Protein AF-A0A7X8CN40-F1 (afdb_monomer_lite)

Radius of gyration: 16.89 Å; chains: 1; bounding box: 25×34×48 Å

Sequence (60 aa):
MQVSSELSDFKTSDDFSIFVVSDGTGKTAYLAVQAALAQFDLPRVKILRFDHVKNKEEIF

Foldseek 3Di:
DDPDPDPPPPPCPQEAEAEQEELAFSPVVVVVVVVVPVVDPGGHYHYHYDYNPDDVVSVD

pLDDT: mean 80.62, std 20.12, range [35.91, 98.25]

Structure (mmCIF, N/CA/C/O backbone):
data_AF-A0A7X8CN40-F1
#
_entry.id   AF-A0A7X8CN40-F1
#
loop_
_atom_site.group_PDB
_atom_site.id
_atom_site.type_symbol
_atom_site.label_atom_id
_atom_site.label_alt_id
_atom_site.label_comp_id
_atom_site.label_asym_id
_atom_site.label_entity_id
_atom_site.label_seq_id
_atom_site.pdbx_PDB_ins_code
_atom_site.Cartn_x
_atom_site.Cartn_y
_atom_site.Cartn_z
_atom_site.occupancy
_atom_site.B_iso_or_equiv
_atom_site.auth_seq_id
_atom_site.auth_comp_id
_atom_site.auth_asym_id
_atom_site.auth_atom_id
_atom_site.pdbx_PDB_model_num
ATOM 1 N N . MET A 1 1 ? 8.205 27.559 37.370 1.00 38.28 1 MET A N 1
ATOM 2 C CA . MET A 1 1 ? 8.792 26.763 36.272 1.00 38.28 1 MET A CA 1
ATOM 3 C C . MET A 1 1 ? 7.635 26.050 35.596 1.00 38.28 1 MET A C 1
ATOM 5 O O . MET A 1 1 ? 7.108 25.109 36.166 1.00 38.28 1 MET A O 1
ATOM 9 N N . GLN A 1 2 ? 7.145 26.585 34.483 1.00 35.91 2 GLN A N 1
ATOM 10 C CA . GLN A 1 2 ? 5.964 26.070 33.793 1.00 35.91 2 GLN A CA 1
ATOM 11 C C . GLN A 1 2 ? 6.337 25.978 32.315 1.00 35.91 2 GLN A C 1
ATOM 13 O O . GLN A 1 2 ? 6.304 26.968 31.594 1.00 35.91 2 GLN A O 1
ATOM 18 N N . VAL A 1 3 ? 6.824 24.803 31.918 1.00 43.34 3 VAL A N 1
ATOM 19 C CA . VAL A 1 3 ? 7.118 24.459 30.525 1.00 43.34 3 VAL A CA 1
ATOM 20 C C . VAL A 1 3 ? 5.995 23.534 30.083 1.00 43.34 3 VAL A C 1
ATOM 22 O O . VAL A 1 3 ? 6.052 22.324 30.267 1.00 43.34 3 VAL A O 1
ATOM 25 N N . SER A 1 4 ? 4.912 24.126 29.598 1.00 48.91 4 SER A N 1
ATOM 26 C CA . SER A 1 4 ? 3.779 23.403 29.022 1.00 48.91 4 SER A CA 1
ATOM 27 C C . SER A 1 4 ? 3.124 24.311 27.988 1.00 48.91 4 SER A C 1
ATOM 29 O O . SER A 1 4 ? 2.076 24.896 28.245 1.00 48.91 4 SER A O 1
ATOM 31 N N . SER A 1 5 ? 3.815 24.535 26.869 1.00 49.62 5 SER A N 1
ATOM 32 C CA . SER A 1 5 ? 3.340 25.425 25.801 1.00 49.62 5 SER A CA 1
ATOM 33 C C . SER A 1 5 ? 3.995 25.132 24.440 1.00 49.62 5 SER A C 1
ATOM 35 O O . SER A 1 5 ? 4.156 26.042 23.638 1.00 49.62 5 SER A O 1
ATOM 37 N N . GLU A 1 6 ? 4.402 23.889 24.156 1.00 43.88 6 GLU A N 1
ATOM 38 C CA . GLU A 1 6 ? 4.949 23.538 22.824 1.00 43.88 6 GLU A CA 1
ATOM 39 C C . GLU A 1 6 ? 4.270 22.332 22.154 1.00 43.88 6 GLU A C 1
ATOM 41 O O . GLU A 1 6 ? 4.729 21.849 21.127 1.00 43.88 6 GLU A O 1
ATOM 46 N N . LEU A 1 7 ? 3.142 21.849 22.688 1.00 50.03 7 LEU A N 1
ATOM 47 C CA . LEU A 1 7 ? 2.394 20.727 22.093 1.00 50.03 7 LEU A CA 1
ATOM 48 C C . LEU A 1 7 ? 0.984 21.107 21.615 1.00 50.03 7 LEU A C 1
ATOM 50 O O . LEU A 1 7 ? 0.263 20.251 21.115 1.00 50.03 7 LEU A O 1
ATOM 54 N N . SER A 1 8 ? 0.574 22.371 21.755 1.00 43.72 8 SER A N 1
ATOM 55 C CA . SER A 1 8 ? -0.813 22.802 21.520 1.00 43.72 8 SER A CA 1
ATOM 56 C C . SER A 1 8 ? -1.121 23.312 20.108 1.00 43.72 8 SER A C 1
ATOM 58 O O . SER A 1 8 ? -2.269 23.657 19.861 1.00 43.72 8 SER A O 1
ATOM 60 N N . ASP A 1 9 ? -0.153 23.326 19.183 1.00 43.78 9 ASP A N 1
ATOM 61 C CA . ASP A 1 9 ? -0.331 23.928 17.847 1.00 43.78 9 ASP A CA 1
ATOM 62 C C . ASP A 1 9 ? -0.125 22.967 16.662 1.00 43.78 9 ASP A C 1
ATOM 64 O O . ASP A 1 9 ? -0.043 23.400 15.510 1.00 43.78 9 ASP A O 1
ATOM 68 N N . PHE A 1 10 ? -0.151 21.648 16.884 1.00 47.34 10 PHE A N 1
ATOM 69 C CA . PHE A 1 10 ? -0.499 20.745 15.785 1.00 47.34 10 PHE A CA 1
ATOM 70 C C . PHE A 1 10 ? -2.003 20.864 15.550 1.00 47.34 10 PHE A C 1
ATOM 72 O O . PHE A 1 10 ? -2.795 20.116 16.113 1.00 47.34 10 PHE A O 1
ATOM 79 N N . LYS A 1 11 ? -2.401 21.832 14.715 1.00 46.41 11 LYS A N 1
ATOM 80 C CA . LYS A 1 11 ? -3.686 21.780 14.014 1.00 46.41 11 LYS A CA 1
ATOM 81 C C . LYS A 1 11 ? -3.747 20.426 13.316 1.00 46.41 11 LYS A C 1
ATOM 83 O O . LYS A 1 11 ? -3.124 20.234 12.273 1.00 46.41 11 LYS A O 1
ATOM 88 N N . THR A 1 12 ? -4.450 19.493 13.936 1.00 51.56 12 THR A N 1
ATOM 89 C CA . THR A 1 12 ? -4.740 18.155 13.451 1.00 51.56 12 THR A CA 1
ATOM 90 C C . THR A 1 12 ? -5.528 18.280 12.154 1.00 51.56 12 THR A C 1
ATOM 92 O O . THR A 1 12 ? -6.752 18.338 12.116 1.00 51.56 12 THR A O 1
ATOM 95 N N . SER A 1 13 ? -4.806 18.378 11.044 1.00 50.94 13 SER A N 1
ATOM 96 C CA . SER A 1 13 ? -5.303 17.860 9.781 1.00 50.94 13 SER A CA 1
ATOM 97 C C . SER A 1 13 ? -5.287 16.342 9.946 1.00 50.94 13 SER A C 1
ATOM 99 O O . SER A 1 13 ? -4.291 15.710 9.613 1.00 50.94 13 SER A O 1
ATOM 101 N N . ASP A 1 14 ? -6.343 15.787 10.548 1.00 55.81 14 ASP A N 1
ATOM 102 C CA . ASP A 1 14 ? -6.504 14.385 10.992 1.00 55.81 14 ASP A CA 1
ATOM 103 C C . ASP A 1 14 ? -6.448 13.321 9.871 1.00 55.81 14 ASP A C 1
ATOM 105 O O . ASP A 1 14 ? -6.854 12.177 10.070 1.00 55.81 14 ASP A O 1
ATOM 109 N N . ASP A 1 15 ? -5.935 13.670 8.693 1.00 71.44 15 ASP A N 1
ATOM 110 C CA . ASP A 1 15 ? -5.801 12.776 7.551 1.00 71.44 15 ASP A CA 1
ATOM 111 C C . ASP A 1 15 ? -4.341 12.314 7.423 1.00 71.44 15 ASP A C 1
ATOM 113 O O . ASP A 1 15 ? -3.507 12.938 6.759 1.00 71.44 15 ASP A O 1
ATOM 117 N N . PHE A 1 16 ? -4.017 11.184 8.053 1.00 84.75 16 PHE A N 1
ATOM 118 C CA . PHE A 1 16 ? -2.716 10.540 7.870 1.00 84.75 16 PHE A CA 1
ATOM 119 C C . PHE A 1 16 ? -2.661 9.856 6.503 1.00 84.75 16 PHE A C 1
ATOM 121 O O . PHE A 1 16 ? -3.618 9.210 6.076 1.00 84.75 16 PHE A O 1
ATOM 128 N N . SER A 1 17 ? -1.530 9.967 5.806 1.00 90.56 17 SER A N 1
ATOM 129 C CA . SER A 1 17 ? -1.331 9.311 4.510 1.00 90.56 17 SER A CA 1
ATOM 130 C C . SER A 1 17 ? -0.264 8.225 4.595 1.00 90.56 17 SER A C 1
ATOM 132 O O . SER A 1 17 ? 0.838 8.470 5.077 1.00 90.56 17 SER A O 1
ATOM 134 N N . ILE A 1 18 ? -0.586 7.032 4.093 1.00 93.56 18 ILE A N 1
ATOM 135 C CA . ILE A 1 18 ? 0.357 5.925 3.906 1.00 93.56 18 ILE A CA 1
ATOM 136 C C . ILE A 1 18 ? 0.618 5.766 2.413 1.00 93.56 18 ILE A C 1
ATOM 138 O O . ILE A 1 18 ? -0.314 5.589 1.626 1.00 93.56 18 ILE A O 1
ATOM 142 N N . PHE A 1 19 ? 1.890 5.784 2.031 1.00 95.19 19 PHE A N 1
ATOM 143 C CA . PHE A 1 19 ? 2.317 5.580 0.654 1.00 95.19 19 PHE A CA 1
ATOM 144 C C . PHE A 1 19 ? 2.816 4.149 0.464 1.00 95.19 19 PHE A C 1
ATOM 146 O O . PHE A 1 19 ? 3.722 3.690 1.155 1.00 95.19 19 PHE A O 1
ATOM 153 N N . VAL A 1 20 ? 2.214 3.439 -0.484 1.00 96.75 20 VAL A N 1
ATOM 154 C CA . VAL A 1 20 ? 2.628 2.107 -0.918 1.00 96.75 20 VAL A CA 1
ATOM 155 C C . VAL A 1 20 ? 3.337 2.256 -2.252 1.00 96.75 20 VAL A C 1
ATOM 157 O O . VAL A 1 20 ? 2.700 2.572 -3.253 1.00 96.75 20 VAL A O 1
ATOM 160 N N . VAL A 1 21 ? 4.643 2.012 -2.260 1.00 95.44 21 VAL A N 1
ATOM 161 C CA . VAL A 1 21 ? 5.498 2.130 -3.444 1.00 95.44 21 VAL A CA 1
ATOM 162 C C . VAL A 1 21 ? 5.944 0.741 -3.880 1.00 95.44 21 VAL A C 1
ATOM 164 O O . VAL A 1 21 ? 6.338 -0.080 -3.050 1.00 95.44 21 VAL A O 1
ATOM 167 N N . SER A 1 22 ? 5.856 0.449 -5.175 1.00 96.38 22 SER A N 1
ATOM 168 C CA . SER A 1 22 ? 6.309 -0.822 -5.736 1.00 96.38 22 SER A CA 1
ATOM 169 C C . SER A 1 22 ? 6.769 -0.654 -7.177 1.00 96.38 22 SER A C 1
ATOM 171 O O . SER A 1 22 ? 6.164 0.077 -7.955 1.00 96.38 22 SER A O 1
ATOM 173 N N . ASP A 1 23 ? 7.805 -1.401 -7.540 1.00 95.19 23 ASP A N 1
ATOM 174 C CA . ASP A 1 23 ? 8.282 -1.566 -8.912 1.00 95.19 23 ASP A CA 1
ATOM 175 C C . ASP A 1 23 ? 7.374 -2.466 -9.767 1.00 95.19 23 ASP A C 1
ATOM 177 O O . ASP A 1 23 ? 7.432 -2.424 -10.996 1.00 95.19 23 ASP A O 1
ATOM 181 N N . GLY A 1 24 ? 6.542 -3.292 -9.135 1.00 96.06 24 GLY A N 1
ATOM 182 C CA . GLY A 1 24 ? 5.458 -4.049 -9.750 1.00 96.06 24 GLY A CA 1
ATOM 183 C C . GLY A 1 24 ? 4.117 -3.339 -9.570 1.00 96.06 24 GLY A C 1
ATOM 184 O O . GLY A 1 24 ? 3.980 -2.161 -9.862 1.00 96.06 24 GLY A O 1
ATOM 185 N N . THR A 1 25 ? 3.109 -4.058 -9.069 1.00 97.12 25 THR A N 1
ATOM 186 C CA . THR A 1 25 ? 1.735 -3.531 -8.918 1.00 97.12 25 THR A CA 1
ATOM 187 C C . THR A 1 25 ? 1.438 -2.906 -7.553 1.00 97.12 25 THR A C 1
ATOM 189 O O . THR A 1 25 ? 0.373 -2.322 -7.360 1.00 97.12 25 THR A O 1
ATOM 192 N N . GLY A 1 26 ? 2.289 -3.134 -6.548 1.00 97.19 26 GL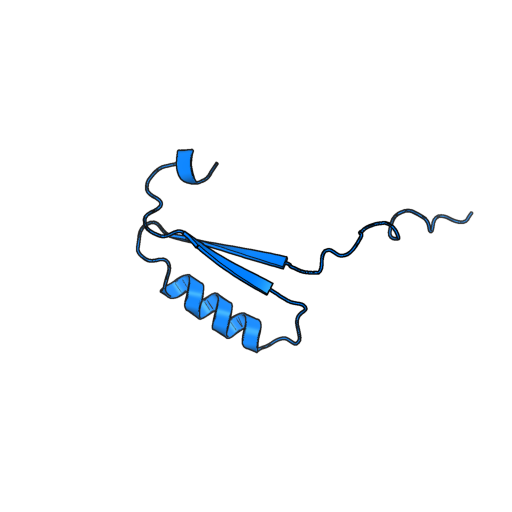Y A N 1
ATOM 193 C CA . GLY A 1 26 ? 2.043 -2.717 -5.161 1.00 97.19 26 GLY A CA 1
ATOM 194 C C . GLY A 1 26 ? 0.829 -3.360 -4.479 1.00 97.19 26 GLY A C 1
ATOM 195 O O . GLY A 1 26 ? 0.521 -3.015 -3.339 1.00 97.19 26 GLY A O 1
ATOM 196 N N . LYS A 1 27 ? 0.123 -4.301 -5.127 1.00 97.88 27 LYS A N 1
ATOM 197 C CA . LYS A 1 27 ? -1.117 -4.895 -4.596 1.00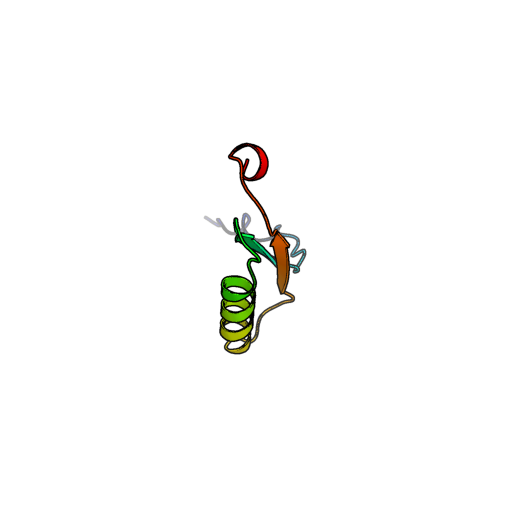 97.88 27 LYS A CA 1
ATOM 198 C C . LYS A 1 27 ? -0.883 -5.678 -3.302 1.00 97.88 27 LYS A C 1
ATOM 200 O O . LYS A 1 27 ? -1.699 -5.584 -2.393 1.00 97.88 27 LYS A O 1
ATOM 205 N N . THR A 1 28 ? 0.232 -6.401 -3.204 1.00 98.25 28 THR A N 1
ATOM 206 C CA . THR A 1 28 ? 0.593 -7.177 -2.007 1.00 98.25 28 THR A CA 1
ATOM 207 C C . THR A 1 28 ? 0.741 -6.278 -0.784 1.00 98.25 28 THR A C 1
ATOM 209 O O . THR A 1 28 ? 0.088 -6.504 0.230 1.00 98.25 28 THR A O 1
ATOM 212 N N . ALA A 1 29 ? 1.548 -5.221 -0.899 1.00 97.75 29 ALA A N 1
ATOM 213 C CA . ALA A 1 29 ? 1.769 -4.274 0.188 1.00 97.75 29 ALA A CA 1
ATOM 214 C C . ALA A 1 29 ? 0.491 -3.491 0.525 1.00 97.75 29 ALA A C 1
ATOM 216 O O . ALA A 1 29 ? 0.159 -3.340 1.695 1.00 97.75 29 ALA A O 1
ATOM 217 N N . TYR A 1 30 ? -0.275 -3.073 -0.486 1.00 97.94 30 TYR A N 1
ATOM 218 C CA . TYR A 1 30 ? -1.555 -2.393 -0.286 1.00 97.94 30 TYR A CA 1
ATOM 219 C C . TYR A 1 30 ? -2.541 -3.233 0.538 1.00 97.94 30 TYR A C 1
ATOM 221 O O . TYR A 1 30 ? -3.101 -2.736 1.512 1.00 97.94 30 TYR A O 1
ATOM 229 N N . LEU A 1 31 ? -2.710 -4.515 0.195 1.00 98.06 31 LEU A N 1
ATOM 230 C CA . LEU A 1 31 ? -3.599 -5.417 0.933 1.00 98.06 31 LEU A CA 1
ATOM 231 C C . LEU A 1 31 ? -3.088 -5.701 2.349 1.00 98.06 31 LEU A C 1
ATOM 233 O O . LEU A 1 31 ? -3.888 -5.741 3.280 1.00 98.06 31 LEU A O 1
ATOM 237 N N . ALA A 1 32 ? -1.773 -5.859 2.529 1.00 98.12 32 ALA A N 1
ATOM 238 C CA . ALA A 1 32 ? -1.181 -6.044 3.852 1.00 98.12 32 ALA A CA 1
ATOM 239 C C . ALA A 1 32 ? -1.432 -4.830 4.763 1.00 98.12 32 ALA A C 1
ATOM 241 O O . ALA A 1 32 ? -1.841 -4.999 5.909 1.00 98.12 32 ALA A O 1
ATOM 242 N N . VAL A 1 33 ? -1.258 -3.610 4.239 1.00 96.25 33 VAL A N 1
ATOM 243 C CA . VAL A 1 33 ? -1.545 -2.369 4.974 1.00 96.25 33 VAL A CA 1
ATOM 244 C C . VAL A 1 33 ? -3.031 -2.275 5.314 1.00 96.25 33 VAL A C 1
ATOM 246 O O . VAL A 1 33 ? -3.366 -2.009 6.463 1.00 96.25 33 VAL A O 1
ATOM 249 N N . GLN A 1 34 ? -3.930 -2.546 4.363 1.00 95.06 34 GLN A N 1
ATOM 250 C CA . GLN A 1 34 ? -5.371 -2.557 4.644 1.00 95.06 34 GLN A CA 1
ATOM 251 C C . GLN A 1 34 ? -5.741 -3.554 5.749 1.00 95.06 34 GLN A C 1
ATOM 253 O O . GLN A 1 34 ? -6.485 -3.203 6.663 1.00 95.06 34 GLN A O 1
ATOM 258 N N . ALA A 1 35 ? -5.204 -4.775 5.690 1.00 96.25 35 ALA A N 1
ATOM 259 C CA . ALA A 1 35 ? -5.460 -5.803 6.693 1.00 96.25 35 ALA A CA 1
ATOM 260 C C . ALA A 1 35 ? -4.930 -5.406 8.080 1.00 96.25 35 ALA A C 1
ATOM 262 O O . ALA A 1 35 ? -5.600 -5.649 9.081 1.00 96.25 35 ALA A O 1
ATOM 263 N N . ALA A 1 36 ? -3.758 -4.766 8.137 1.00 95.50 36 ALA A N 1
ATOM 264 C CA . ALA A 1 36 ? -3.183 -4.267 9.381 1.00 95.50 36 ALA A CA 1
ATOM 265 C C . ALA A 1 36 ? -4.026 -3.135 9.984 1.00 95.50 36 ALA A C 1
ATOM 267 O O . ALA A 1 36 ? -4.339 -3.177 11.169 1.00 95.50 36 ALA A O 1
ATOM 268 N N . LEU A 1 37 ? -4.440 -2.153 9.177 1.00 93.38 37 LEU A N 1
ATOM 269 C CA . LEU A 1 37 ? -5.242 -1.019 9.655 1.00 93.38 37 LEU A CA 1
ATOM 270 C C . LEU A 1 37 ? -6.614 -1.449 10.180 1.00 93.38 37 LEU A C 1
ATOM 272 O O . LEU A 1 37 ? -7.118 -0.837 11.112 1.00 93.38 37 LEU A O 1
ATOM 276 N N . ALA A 1 38 ? -7.187 -2.530 9.646 1.00 92.06 38 ALA A N 1
ATOM 277 C CA . ALA A 1 38 ? -8.443 -3.089 10.142 1.00 92.06 38 ALA A CA 1
ATOM 278 C C . ALA A 1 38 ? -8.370 -3.603 11.597 1.00 92.06 38 ALA A C 1
ATOM 280 O O . ALA A 1 38 ? -9.408 -3.908 12.177 1.00 92.06 38 ALA A O 1
ATOM 281 N N . GLN A 1 39 ? -7.173 -3.724 12.186 1.00 94.00 39 GLN A N 1
ATOM 282 C CA . GLN A 1 39 ? -6.979 -4.148 13.579 1.00 94.00 39 GLN A CA 1
ATOM 283 C C . GLN A 1 39 ? -7.050 -2.995 14.593 1.00 94.00 39 GLN A C 1
ATOM 285 O O . GLN A 1 39 ? -6.969 -3.244 15.794 1.00 94.00 39 GLN A O 1
ATOM 290 N N . PHE A 1 40 ? -7.171 -1.745 14.139 1.00 88.75 40 PHE A N 1
ATOM 291 C CA . PHE A 1 40 ? -7.078 -0.560 14.988 1.00 88.75 40 PHE A CA 1
ATOM 292 C C . PHE A 1 40 ? -8.265 0.384 14.758 1.00 88.75 40 PHE A C 1
ATOM 294 O O . PHE A 1 40 ? -8.748 0.520 13.636 1.00 88.75 40 PHE A O 1
ATOM 301 N N . ASP A 1 41 ? -8.694 1.081 15.811 1.00 83.81 41 ASP A N 1
ATOM 302 C CA . ASP A 1 41 ? -9.647 2.192 15.706 1.00 83.81 41 ASP A CA 1
ATOM 303 C C . ASP A 1 41 ? -8.862 3.493 15.474 1.00 83.81 41 ASP A C 1
ATOM 305 O O . ASP A 1 41 ? -8.376 4.126 16.413 1.00 83.81 41 ASP A O 1
ATOM 309 N N . LEU A 1 42 ? -8.601 3.806 14.200 1.00 78.75 42 LEU A N 1
ATOM 310 C CA . LEU A 1 42 ? -7.712 4.894 13.779 1.00 78.75 42 LEU A CA 1
ATOM 311 C C . LEU A 1 42 ? -8.497 6.107 13.257 1.00 78.75 42 LEU A C 1
ATOM 313 O O . LEU A 1 42 ? -9.577 5.941 12.682 1.00 78.75 42 LEU A O 1
ATOM 317 N N . PRO A 1 43 ? -7.925 7.327 13.353 1.00 76.19 43 PRO A N 1
ATOM 318 C CA . PRO A 1 43 ? -8.398 8.470 12.570 1.00 76.19 43 PRO A CA 1
ATOM 319 C C . PRO A 1 43 ? -8.329 8.165 11.065 1.00 76.19 43 PRO A C 1
ATOM 321 O O . PRO A 1 43 ? -7.763 7.154 10.643 1.00 76.19 43 PRO A O 1
ATOM 324 N N . ARG A 1 44 ? -8.911 9.025 10.221 1.00 80.69 44 ARG A N 1
ATOM 325 C CA . AR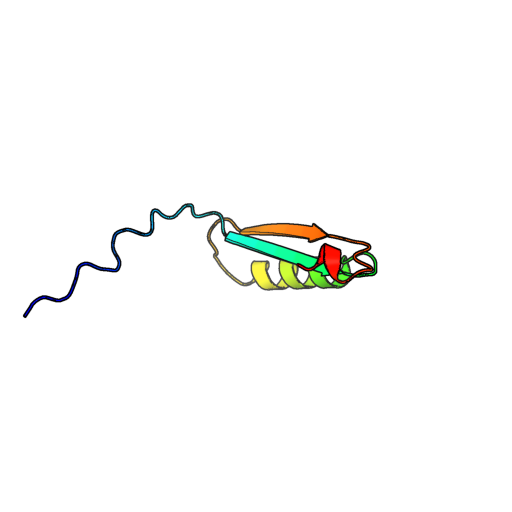G A 1 44 ? -8.946 8.788 8.769 1.00 80.69 44 ARG A CA 1
ATOM 326 C C . ARG A 1 44 ? -7.529 8.602 8.211 1.00 80.69 44 ARG A C 1
ATOM 328 O O . ARG A 1 44 ? -6.704 9.508 8.231 1.00 80.69 44 ARG A O 1
ATOM 335 N N . VAL A 1 45 ? -7.268 7.412 7.663 1.00 8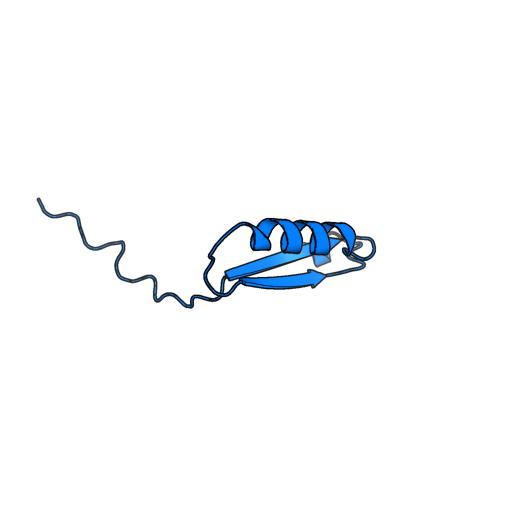8.88 45 VAL A N 1
ATOM 336 C CA . VAL A 1 45 ? -6.019 7.093 6.962 1.00 88.88 45 VAL A CA 1
ATOM 337 C C . VAL A 1 45 ? -6.287 6.964 5.467 1.00 88.88 45 VAL A C 1
ATOM 339 O O . VAL A 1 45 ? -7.111 6.156 5.033 1.00 88.88 45 VAL A O 1
ATOM 342 N N . LYS A 1 46 ? -5.555 7.727 4.655 1.00 90.88 46 LYS A N 1
ATOM 343 C CA . LYS A 1 46 ? -5.549 7.608 3.197 1.00 90.88 46 LYS A CA 1
ATOM 344 C C . LYS A 1 46 ? -4.380 6.734 2.759 1.00 90.88 46 LYS A C 1
ATOM 346 O O . LYS A 1 46 ? -3.231 7.038 3.055 1.00 90.88 46 LYS A O 1
ATOM 351 N N . ILE A 1 47 ? -4.653 5.675 2.002 1.00 93.31 47 ILE A N 1
ATOM 352 C CA . ILE A 1 47 ? -3.600 4.854 1.392 1.00 93.31 47 ILE A CA 1
ATOM 353 C C . ILE A 1 47 ? -3.453 5.262 -0.074 1.00 93.31 47 ILE A C 1
ATOM 355 O O . ILE A 1 47 ? -4.402 5.156 -0.851 1.00 93.31 47 ILE A O 1
ATOM 359 N N . LEU A 1 48 ? -2.263 5.714 -0.455 1.00 94.81 48 LEU A N 1
ATOM 360 C CA . LEU A 1 48 ? -1.891 6.066 -1.823 1.00 94.81 48 LEU A CA 1
ATOM 361 C C . LEU A 1 48 ? -0.941 4.998 -2.355 1.00 94.81 48 LEU A C 1
ATOM 363 O O . LEU A 1 48 ? 0.066 4.698 -1.723 1.00 94.81 48 LEU A O 1
ATOM 367 N N . ARG A 1 49 ? -1.268 4.404 -3.503 1.00 95.12 49 ARG A N 1
ATOM 368 C CA . ARG A 1 49 ? -0.457 3.354 -4.120 1.00 95.12 49 ARG A CA 1
ATOM 369 C C . ARG A 1 49 ? 0.178 3.873 -5.404 1.00 95.12 49 ARG A C 1
ATOM 371 O O . ARG A 1 49 ? -0.549 4.276 -6.307 1.00 95.12 49 ARG A O 1
ATOM 378 N N . PHE A 1 50 ? 1.497 3.784 -5.485 1.00 95.12 50 PHE A N 1
ATOM 379 C CA . PHE A 1 50 ? 2.290 4.053 -6.677 1.00 95.12 50 PHE A CA 1
ATOM 380 C C . PHE A 1 50 ? 2.846 2.728 -7.192 1.00 95.12 50 PHE A C 1
ATOM 382 O O . PHE A 1 50 ? 3.630 2.062 -6.510 1.00 95.12 50 PHE A O 1
ATOM 389 N N . ASP A 1 51 ? 2.366 2.315 -8.359 1.00 95.00 51 ASP A N 1
ATOM 390 C CA . ASP A 1 51 ? 2.857 1.133 -9.053 1.00 95.00 51 ASP A CA 1
ATOM 391 C C . ASP A 1 51 ? 3.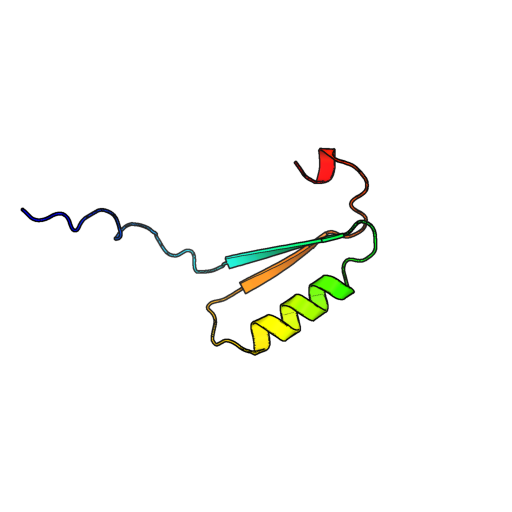890 1.519 -10.118 1.00 95.00 51 ASP A C 1
ATOM 393 O O . ASP A 1 51 ? 4.013 2.683 -10.493 1.00 95.00 51 ASP A O 1
ATOM 397 N N . HIS A 1 52 ? 4.664 0.531 -10.563 1.00 95.25 52 HIS A N 1
ATOM 398 C CA . HIS A 1 52 ? 5.684 0.668 -11.600 1.00 95.25 52 HIS A CA 1
ATOM 399 C C . HIS A 1 52 ? 6.758 1.735 -11.327 1.00 95.25 52 HIS A C 1
ATOM 401 O O . HIS A 1 52 ? 7.291 2.306 -12.272 1.00 95.25 52 HIS A O 1
ATOM 407 N N . VAL A 1 53 ? 7.133 1.956 -10.064 1.00 93.38 53 VAL A N 1
ATOM 408 C CA . VAL A 1 53 ? 8.259 2.837 -9.707 1.00 93.38 53 VAL A CA 1
ATOM 409 C C . VAL A 1 53 ? 9.576 2.134 -10.034 1.00 93.38 53 VAL A C 1
ATOM 411 O O . VAL A 1 53 ? 9.920 1.123 -9.419 1.00 93.38 53 VAL A O 1
ATOM 414 N N . LYS A 1 54 ? 10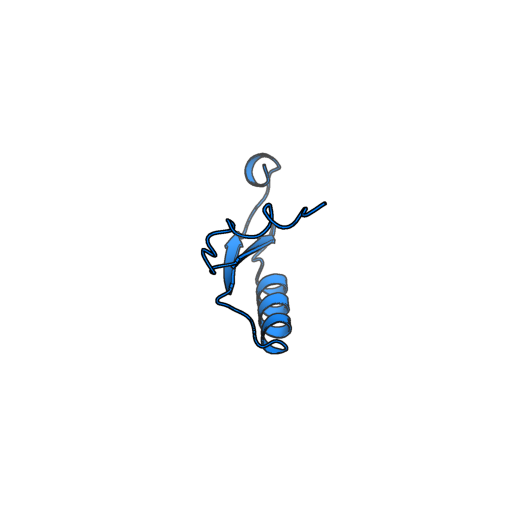.290 2.607 -11.058 1.00 91.06 54 LYS A N 1
ATOM 415 C CA . LYS A 1 54 ? 11.451 1.917 -11.649 1.00 91.06 54 LYS A CA 1
ATOM 416 C C . LYS A 1 54 ? 12.773 2.621 -11.408 1.00 91.06 54 LYS A C 1
ATOM 418 O O . LYS A 1 54 ? 13.814 1.970 -11.505 1.00 91.06 54 LYS A O 1
ATOM 423 N N . ASN A 1 55 ? 12.755 3.921 -11.155 1.00 89.00 55 ASN A N 1
ATOM 424 C CA . ASN A 1 55 ? 13.970 4.719 -11.068 1.00 89.00 55 ASN A CA 1
ATOM 425 C C . ASN A 1 55 ? 14.058 5.464 -9.731 1.00 89.00 55 ASN A C 1
ATOM 427 O O . ASN A 1 55 ? 13.110 5.510 -8.949 1.00 89.00 55 ASN A O 1
ATOM 431 N N . LYS A 1 56 ? 15.260 5.951 -9.413 1.00 84.62 56 LYS A N 1
ATOM 432 C CA . LYS A 1 56 ? 15.519 6.589 -8.116 1.00 84.62 56 LYS A CA 1
ATOM 433 C C . LYS A 1 56 ? 14.855 7.957 -8.046 1.00 84.62 56 LYS A C 1
ATOM 435 O O . LYS A 1 56 ? 14.438 8.368 -6.974 1.00 84.62 56 LYS A O 1
ATOM 440 N N . GLU A 1 57 ? 14.750 8.629 -9.181 1.00 85.50 57 GLU A N 1
ATOM 441 C CA . GLU A 1 57 ? 14.151 9.947 -9.344 1.00 85.50 57 GLU A CA 1
ATOM 442 C C . GLU A 1 57 ? 12.658 9.949 -8.984 1.00 85.50 57 GLU A C 1
ATOM 444 O O . GLU A 1 57 ? 12.161 10.951 -8.498 1.00 85.50 57 GLU A O 1
ATOM 449 N N . GLU A 1 58 ? 11.956 8.827 -9.155 1.00 80.38 58 GLU A N 1
ATOM 450 C CA . GLU A 1 58 ? 10.560 8.636 -8.730 1.00 80.38 58 GLU A CA 1
ATOM 451 C C . GLU A 1 58 ? 10.391 8.399 -7.216 1.00 80.38 58 GLU A C 1
ATOM 453 O O . GLU A 1 58 ? 9.267 8.410 -6.712 1.00 80.38 58 GLU A O 1
ATOM 458 N N . ILE A 1 59 ? 11.485 8.137 -6.492 1.00 78.44 59 ILE A N 1
ATOM 459 C CA . ILE A 1 59 ? 11.487 7.880 -5.042 1.00 78.44 59 ILE A CA 1
ATOM 460 C C . ILE A 1 59 ? 11.820 9.154 -4.244 1.00 78.44 59 ILE A C 1
ATOM 462 O O . ILE A 1 59 ? 11.427 9.250 -3.079 1.00 78.44 59 ILE A O 1
ATOM 466 N N . PHE A 1 60 ? 12.554 10.095 -4.849 1.00 68.38 60 PHE A N 1
ATOM 467 C CA . PHE A 1 60 ? 13.018 11.344 -4.229 1.00 68.38 60 PHE A CA 1
ATOM 468 C C . PHE A 1 60 ? 12.066 12.514 -4.490 1.00 68.38 60 PHE A C 1
ATOM 470 O O . PHE A 1 60 ? 11.932 13.346 -3.565 1.00 68.38 60 PHE A O 1
#

Secondary structure (DSSP, 8-state):
-----SSS-------EEEEEE-SS--HHHHHHHHHHHTTS--S-EEEEEE----SSTTT-